Protein AF-A0A5K0XPJ8-F1 (afdb_monomer)

Foldseek 3Di:
DDDDD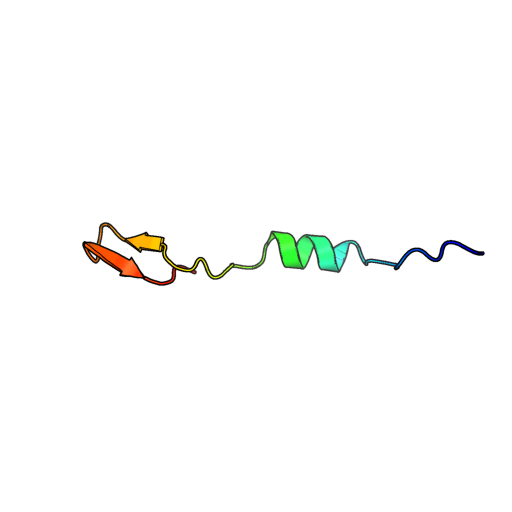DDDDPVNVVCVVPDDDWDFQDQDPVVNGGDIDD

Nearest PDB structures (foldseek):
  5ohk-assembly1_A  TM=8.909E-01  e=4.753E+00  Homo sapiens
  8d0a-assembly1_A  TM=4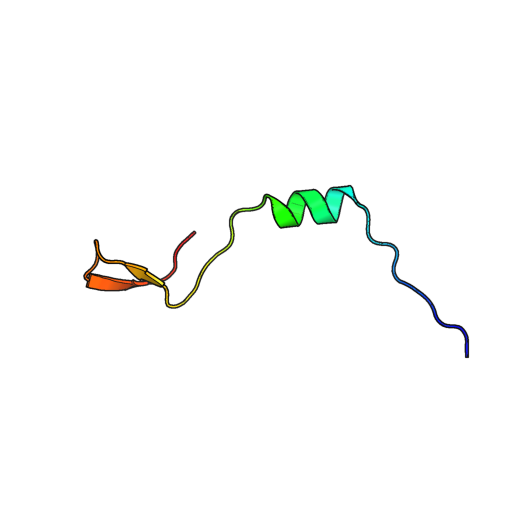.877E-01  e=4.753E+00  Homo sapiens

Radius of gyration: 17.64 Å; Cα contacts (8 Å, |Δi|>4): 26; chains: 1; bounding box: 49×14×34 Å

Solvent-accessible surface area (backbone atoms only — not comparable to full-atom values): 2629 Å² total; per-residue (Å²): 134,84,88,83,77,86,89,76,60,68,67,56,54,53,51,62,72,69,49,85,59,78,40,74,74,36,74,37,82,92,72,74,42,69,39,74,43,107

Sequence (38 aa):
EDIVRPRVPLEACLASFSAPEEVQDFYSSALNAKTTAI

Organism: NCBI:txid210225

Secondary structure (DSSP, 8-state):
---PPPP--HHHHHHHHHS---EEEEEETTTTEEEEE-

Structure (mmCIF, N/CA/C/O backbone):
data_AF-A0A5K0XPJ8-F1
#
_entry.id   AF-A0A5K0XPJ8-F1
#
loop_
_atom_site.group_PDB
_atom_site.id
_atom_site.type_symbol
_atom_site.label_atom_id
_a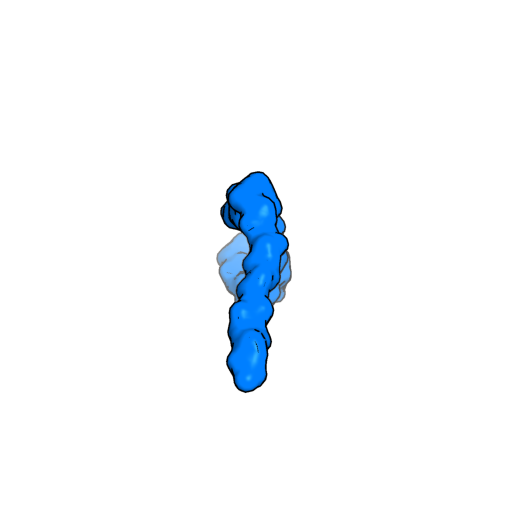tom_site.label_alt_id
_atom_site.label_comp_id
_atom_site.label_asym_id
_atom_site.label_entity_id
_atom_site.label_seq_id
_atom_site.pdbx_PDB_ins_code
_atom_site.Cartn_x
_atom_site.Cartn_y
_atom_site.Cartn_z
_atom_site.occupancy
_atom_site.B_iso_or_equiv
_atom_site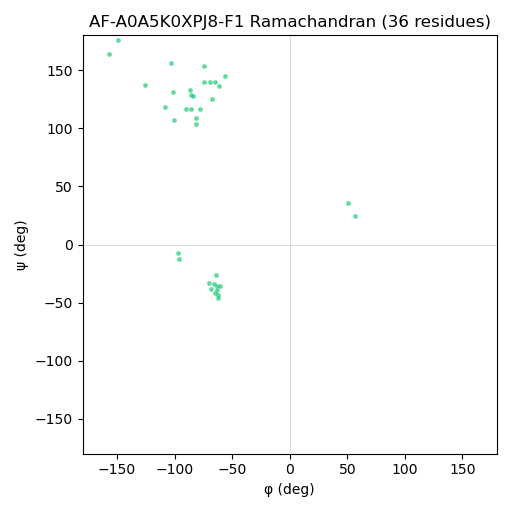.auth_seq_id
_atom_site.auth_comp_id
_atom_site.auth_asym_id
_atom_site.auth_atom_id
_atom_site.pdbx_PDB_model_num
ATOM 1 N N . GLU A 1 1 ? 33.620 0.485 -11.450 1.00 72.50 1 GLU A N 1
ATOM 2 C CA . GLU A 1 1 ? 32.319 -0.209 -11.422 1.00 72.50 1 GLU A CA 1
ATOM 3 C C . GLU A 1 1 ? 31.256 0.794 -11.825 1.00 72.50 1 GLU A C 1
ATOM 5 O O . GLU A 1 1 ? 31.258 1.895 -11.282 1.00 72.50 1 GLU A O 1
ATOM 10 N N . ASP A 1 2 ? 30.426 0.466 -12.812 1.00 81.75 2 ASP A N 1
ATOM 11 C CA . ASP A 1 2 ? 29.410 1.389 -13.323 1.00 81.75 2 ASP A CA 1
ATOM 12 C C . ASP A 1 2 ? 28.128 1.293 -12.491 1.00 81.75 2 ASP A C 1
ATOM 14 O O . ASP A 1 2 ? 27.583 0.210 -12.277 1.00 81.75 2 ASP A O 1
ATOM 18 N N . ILE A 1 3 ? 27.628 2.438 -12.022 1.00 84.75 3 ILE A N 1
ATOM 19 C CA . ILE A 1 3 ? 26.377 2.511 -11.2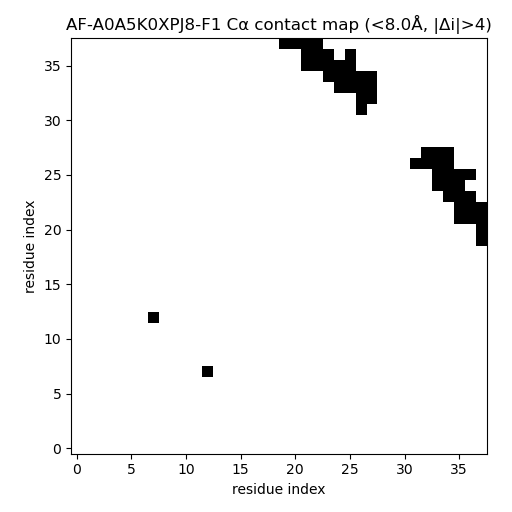61 1.00 84.75 3 ILE A CA 1
ATOM 20 C C . ILE A 1 3 ? 25.209 2.498 -12.248 1.00 84.75 3 ILE A C 1
ATOM 22 O O . ILE A 1 3 ? 24.893 3.511 -12.875 1.00 84.75 3 ILE A O 1
ATOM 26 N N . VAL A 1 4 ? 24.533 1.357 -12.363 1.00 90.12 4 VAL A N 1
ATOM 27 C CA . VAL A 1 4 ? 23.292 1.236 -13.138 1.00 90.12 4 VAL A CA 1
ATOM 28 C C . VAL A 1 4 ? 22.110 1.678 -12.276 1.00 90.12 4 VAL A C 1
ATOM 30 O O . VAL A 1 4 ? 21.927 1.193 -11.161 1.00 90.12 4 VAL A O 1
ATOM 33 N N . ARG A 1 5 ? 21.284 2.596 -12.796 1.00 90.25 5 ARG A N 1
ATOM 34 C CA . ARG A 1 5 ? 20.028 3.016 -12.154 1.00 90.25 5 ARG A CA 1
ATOM 35 C C . ARG A 1 5 ? 18.837 2.339 -12.838 1.00 90.25 5 ARG A C 1
ATOM 37 O O . ARG A 1 5 ? 18.756 2.400 -14.068 1.00 90.25 5 ARG A O 1
ATOM 44 N N . PRO A 1 6 ? 17.900 1.737 -12.086 1.00 92.38 6 PRO A N 1
ATOM 45 C CA . PRO A 1 6 ? 16.685 1.190 -12.670 1.00 92.38 6 PRO A CA 1
ATOM 46 C C . PRO A 1 6 ? 15.833 2.315 -13.264 1.00 92.38 6 PRO A C 1
ATOM 48 O O . PRO A 1 6 ? 15.709 3.397 -12.686 1.00 92.38 6 PRO A O 1
ATOM 51 N N . ARG A 1 7 ? 15.239 2.060 -14.431 1.00 93.75 7 ARG A N 1
ATOM 52 C CA . ARG A 1 7 ? 14.244 2.957 -15.023 1.00 93.75 7 ARG A CA 1
ATOM 53 C C . ARG A 1 7 ? 12.880 2.606 -14.446 1.00 93.75 7 ARG A C 1
ATOM 55 O O . ARG A 1 7 ? 12.396 1.502 -14.675 1.00 93.75 7 ARG A O 1
ATOM 62 N N . VAL A 1 8 ? 12.276 3.542 -13.722 1.00 94.94 8 VAL A N 1
ATOM 63 C CA . VAL A 1 8 ? 10.919 3.401 -13.184 1.00 94.94 8 VAL A CA 1
ATOM 64 C C . VAL A 1 8 ? 9.994 4.325 -13.978 1.00 94.94 8 VAL A C 1
ATOM 66 O O . VAL A 1 8 ? 10.241 5.533 -13.988 1.00 94.94 8 VAL A O 1
ATOM 69 N N . PRO A 1 9 ? 8.974 3.797 -14.681 1.00 97.00 9 PRO A N 1
ATOM 70 C CA . PRO A 1 9 ? 7.979 4.625 -15.356 1.00 97.00 9 PRO A CA 1
ATOM 71 C C . PRO A 1 9 ? 7.210 5.482 -14.351 1.00 97.00 9 PRO A C 1
ATOM 73 O O . PRO A 1 9 ? 6.787 4.987 -13.305 1.00 97.00 9 PRO A O 1
ATOM 76 N N . LEU A 1 10 ? 6.992 6.755 -14.677 1.00 96.19 10 LEU A N 1
ATOM 77 C CA . LEU A 1 10 ? 6.240 7.657 -13.805 1.00 96.19 10 LEU A CA 1
ATOM 78 C C . LEU A 1 10 ? 4.791 7.181 -13.632 1.00 96.19 10 LEU A C 1
ATOM 80 O O . LEU A 1 10 ? 4.243 7.287 -12.536 1.00 96.19 10 LEU A O 1
ATOM 84 N N . GLU A 1 11 ? 4.189 6.607 -14.680 1.00 97.50 11 GLU A N 1
ATOM 85 C CA . GLU A 1 11 ? 2.827 6.076 -14.605 1.00 97.50 11 GLU A CA 1
ATOM 86 C C . GLU A 1 11 ? 2.715 4.956 -13.566 1.00 97.50 11 GLU A C 1
ATOM 88 O O . GLU A 1 11 ? 1.714 4.881 -12.859 1.00 97.50 11 GLU A O 1
ATOM 93 N N . ALA A 1 12 ? 3.757 4.130 -13.415 1.00 96.88 12 ALA A N 1
ATOM 94 C CA . ALA A 1 12 ? 3.785 3.074 -12.407 1.00 96.88 12 ALA A CA 1
ATOM 95 C C . ALA A 1 12 ? 3.783 3.657 -10.985 1.00 96.88 12 ALA A C 1
ATOM 97 O O . ALA A 1 12 ? 3.039 3.183 -10.133 1.00 96.88 12 ALA A O 1
ATOM 98 N N . CYS A 1 13 ? 4.545 4.727 -10.738 1.00 96.69 13 CYS A N 1
ATOM 99 C CA . CYS A 1 13 ? 4.538 5.416 -9.445 1.00 96.69 13 CYS A CA 1
ATOM 100 C C . CYS A 1 13 ? 3.162 6.003 -9.109 1.00 96.69 13 CYS A C 1
ATOM 102 O O . CYS A 1 13 ? 2.700 5.873 -7.979 1.00 96.69 13 CYS A O 1
ATOM 104 N N . LEU A 1 14 ? 2.501 6.633 -10.084 1.00 97.56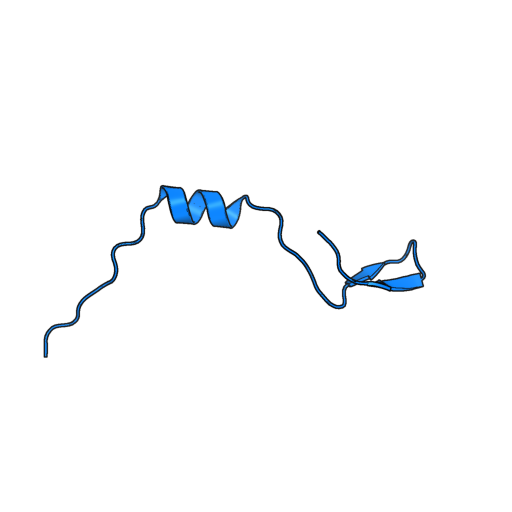 14 LEU A N 1
ATOM 105 C CA . LEU A 1 14 ? 1.171 7.217 -9.890 1.00 97.56 14 LEU A CA 1
ATOM 106 C C . LEU A 1 14 ? 0.096 6.143 -9.674 1.00 97.56 14 LEU A C 1
ATOM 108 O O . LEU A 1 14 ? -0.785 6.316 -8.830 1.00 97.56 14 LEU A O 1
ATOM 112 N N . ALA A 1 15 ? 0.188 5.023 -10.3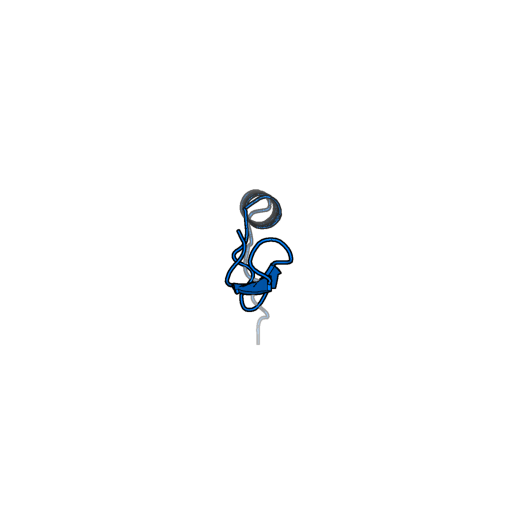95 1.00 97.69 15 ALA A N 1
ATOM 113 C CA . ALA A 1 15 ? -0.691 3.878 -10.194 1.00 97.69 15 ALA A CA 1
ATOM 114 C C . ALA A 1 15 ? -0.517 3.292 -8.786 1.00 97.69 15 ALA A C 1
ATOM 116 O O . ALA A 1 15 ? -1.503 3.093 -8.089 1.00 97.69 15 ALA A O 1
ATOM 117 N N . SER A 1 16 ? 0.725 3.095 -8.332 1.00 96.62 16 SER A N 1
ATOM 118 C CA . SER A 1 16 ? 1.005 2.622 -6.972 1.00 96.62 16 SER A CA 1
ATOM 119 C C . SER A 1 16 ? 0.543 3.602 -5.897 1.00 96.62 16 SER A C 1
ATOM 121 O O . SER A 1 16 ? 0.017 3.174 -4.882 1.00 96.62 16 SER A O 1
ATOM 123 N N . PHE A 1 17 ? 0.700 4.907 -6.118 1.00 96.25 17 PHE A N 1
ATOM 124 C CA . PHE A 1 17 ? 0.266 5.930 -5.166 1.00 96.25 17 PHE A CA 1
ATOM 125 C C . PHE A 1 17 ? -1.258 5.981 -4.979 1.00 96.25 17 PHE A C 1
ATOM 127 O O . PHE A 1 17 ? -1.734 6.302 -3.896 1.00 96.25 17 PHE A O 1
ATOM 134 N N . SER A 1 18 ? -2.023 5.713 -6.039 1.00 96.44 18 SER A N 1
ATOM 135 C CA . SER A 1 18 ? -3.490 5.806 -6.026 1.00 96.44 18 SER A CA 1
ATOM 136 C C . SER A 1 18 ? -4.200 4.472 -5.788 1.00 96.44 18 SER A C 1
ATOM 138 O O . SER A 1 18 ? -5.423 4.456 -5.641 1.00 96.44 18 SER A O 1
ATOM 140 N N . ALA A 1 19 ? -3.463 3.362 -5.764 1.00 97.12 19 ALA A N 1
ATOM 141 C CA . ALA A 1 19 ? -4.026 2.049 -5.501 1.00 97.12 19 ALA A CA 1
ATOM 142 C C . ALA A 1 19 ? -4.484 1.935 -4.032 1.00 97.12 19 ALA A C 1
ATOM 144 O O . ALA A 1 19 ? -3.774 2.406 -3.142 1.00 97.12 19 ALA A O 1
ATOM 145 N N . PRO A 1 20 ? -5.637 1.297 -3.758 1.00 96.44 20 PRO A N 1
ATOM 146 C CA . PRO A 1 20 ? -5.988 0.870 -2.406 1.00 96.44 20 PRO A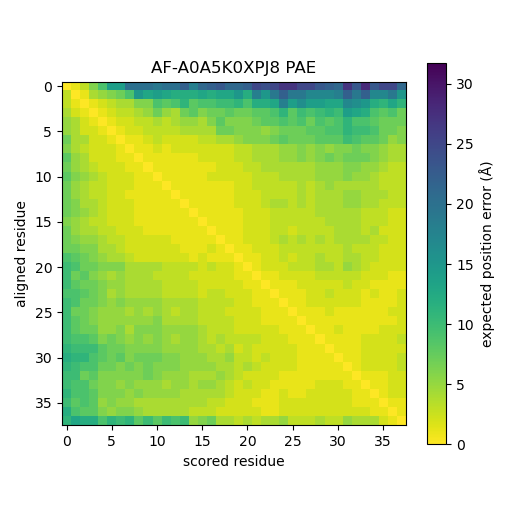 CA 1
ATOM 147 C C . PRO A 1 20 ? -4.902 -0.043 -1.827 1.00 96.44 20 PRO A C 1
ATOM 149 O O . PRO A 1 20 ? -4.307 -0.840 -2.559 1.00 96.44 20 PRO A O 1
ATOM 152 N N . GLU A 1 21 ? -4.665 0.055 -0.523 1.00 95.19 21 GLU A N 1
ATOM 153 C CA . GLU A 1 21 ? -3.621 -0.696 0.173 1.00 95.19 21 GLU A CA 1
ATOM 154 C C . GLU A 1 21 ? -4.218 -1.477 1.343 1.00 95.19 21 GLU A C 1
ATOM 156 O O . GLU A 1 21 ? -5.030 -0.961 2.109 1.00 95.19 21 GLU A O 1
ATOM 161 N N . GLU A 1 22 ? -3.785 -2.727 1.502 1.00 96.25 22 GLU A N 1
ATOM 162 C CA . GLU A 1 22 ? -4.181 -3.542 2.643 1.00 96.25 22 GLU A CA 1
ATOM 163 C C . GLU A 1 22 ? -3.392 -3.141 3.897 1.00 96.25 22 GLU A C 1
ATOM 165 O O . GLU A 1 22 ? -2.178 -3.333 3.980 1.00 96.25 22 GLU A O 1
ATOM 170 N N . VAL A 1 23 ? -4.091 -2.644 4.916 1.00 9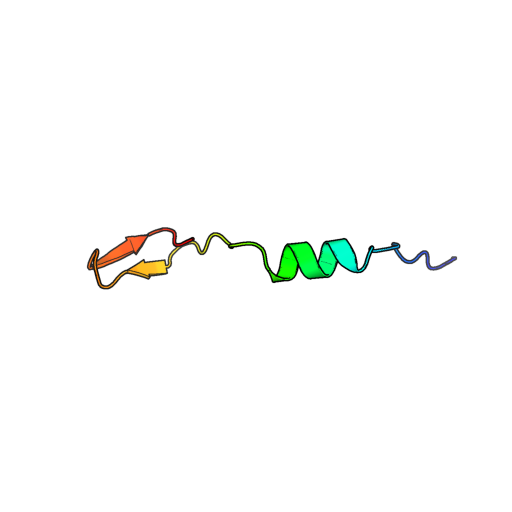6.69 23 VAL A N 1
ATOM 171 C CA . VAL A 1 23 ? -3.504 -2.295 6.212 1.00 96.69 23 VAL A CA 1
ATOM 172 C C . VAL A 1 23 ? -3.788 -3.406 7.214 1.00 96.69 23 VAL A C 1
ATOM 174 O O . VAL A 1 23 ? -4.911 -3.579 7.692 1.00 96.69 23 VAL A O 1
ATOM 177 N N . GLN A 1 24 ? -2.748 -4.165 7.544 1.00 97.19 24 GLN A N 1
ATOM 178 C CA . GLN A 1 24 ? -2.804 -5.238 8.536 1.00 97.19 24 GLN A CA 1
ATOM 179 C C . GLN A 1 24 ? -2.848 -4.671 9.964 1.00 97.19 24 GLN A C 1
ATOM 181 O O . GLN A 1 24 ? -2.366 -3.569 10.226 1.00 97.19 24 GLN A O 1
ATOM 186 N N . ASP A 1 25 ? -3.428 -5.435 10.895 1.00 96.12 25 ASP A N 1
ATOM 187 C CA . ASP A 1 25 ? -3.553 -5.077 12.318 1.00 96.12 25 ASP A CA 1
ATOM 188 C C . ASP A 1 25 ? -4.280 -3.745 12.609 1.00 96.12 25 ASP A C 1
ATOM 190 O O . ASP A 1 25 ? -4.124 -3.154 13.684 1.00 96.12 25 ASP A O 1
ATOM 194 N N . PHE A 1 26 ? -5.137 -3.290 11.692 1.00 97.06 26 PHE A N 1
ATOM 195 C CA . PHE A 1 26 ? -5.976 -2.110 11.867 1.00 97.06 26 PHE A CA 1
ATOM 196 C C . PHE A 1 26 ? -7.036 -2.335 12.955 1.00 97.06 26 PHE A C 1
ATOM 198 O O . PHE A 1 26 ? -7.835 -3.271 12.893 1.00 97.06 26 PHE A O 1
ATOM 205 N N . TYR A 1 27 ? -7.088 -1.456 13.959 1.00 97.19 27 TYR A N 1
ATOM 206 C CA . TYR A 1 27 ? -8.127 -1.517 14.988 1.00 97.19 27 TYR A CA 1
ATOM 207 C C . TYR A 1 27 ? -9.422 -0.864 14.494 1.00 97.19 27 TYR A C 1
ATOM 209 O O . TYR A 1 27 ? -9.512 0.359 14.392 1.00 97.19 27 TYR A O 1
ATOM 217 N N . SER A 1 28 ? -10.448 -1.676 14.233 1.00 97.12 28 SER A N 1
ATOM 218 C CA . SER A 1 28 ? -11.760 -1.189 13.808 1.00 97.12 28 SER A CA 1
ATOM 219 C C . SER A 1 28 ? -12.657 -0.941 15.017 1.00 97.12 28 SER A C 1
ATOM 221 O O . SER A 1 28 ? -13.029 -1.878 15.723 1.00 97.12 28 SER A O 1
ATOM 223 N N . SER A 1 29 ? -13.066 0.312 15.237 1.00 97.19 29 SER A N 1
ATOM 224 C CA . SER A 1 29 ? -14.030 0.662 16.293 1.00 97.19 29 SER A CA 1
ATOM 225 C C . SER A 1 29 ? -15.412 0.043 16.060 1.00 97.19 29 SER A C 1
ATOM 227 O O . SER A 1 29 ? -16.119 -0.235 17.024 1.00 97.19 29 SER A O 1
ATOM 229 N N . ALA A 1 30 ? -15.773 -0.237 14.803 1.00 97.19 30 ALA A N 1
ATOM 230 C CA . ALA A 1 30 ? -17.018 -0.918 14.453 1.00 97.19 30 ALA A CA 1
ATOM 231 C C . ALA A 1 30 ? -17.011 -2.403 14.855 1.00 97.19 30 ALA A C 1
ATOM 233 O O . ALA A 1 30 ? -18.050 -2.942 15.224 1.00 97.19 30 ALA A O 1
ATOM 234 N N . LEU A 1 31 ? -15.845 -3.056 14.802 1.00 95.75 31 LEU A N 1
ATOM 235 C CA . LEU A 1 31 ? -15.679 -4.464 15.190 1.00 95.75 31 LEU A CA 1
ATOM 236 C C . LEU A 1 31 ? -15.171 -4.631 16.629 1.00 95.75 31 LEU A C 1
ATOM 238 O O . LEU A 1 31 ? -15.189 -5.737 17.161 1.00 95.75 31 LEU A O 1
ATOM 242 N N . ASN A 1 32 ? -14.709 -3.541 17.246 1.00 96.25 32 ASN A N 1
ATOM 243 C CA . ASN A 1 32 ? -14.042 -3.511 18.545 1.00 96.25 32 ASN A CA 1
ATOM 244 C C . ASN A 1 32 ? -12.886 -4.527 18.654 1.00 96.25 32 ASN A C 1
ATOM 246 O O . ASN A 1 32 ? -12.675 -5.154 19.692 1.00 96.25 32 ASN A O 1
ATOM 250 N N . ALA A 1 33 ? -12.170 -4.719 17.545 1.00 97.12 33 ALA A N 1
ATOM 251 C CA . ALA A 1 33 ? -11.106 -5.701 17.390 1.00 97.12 33 ALA A CA 1
ATOM 252 C C . ALA A 1 33 ? -10.149 -5.293 16.257 1.00 97.12 33 ALA A C 1
ATOM 254 O O . ALA A 1 33 ? -10.475 -4.451 15.413 1.00 97.12 33 ALA A O 1
ATOM 255 N N . LYS A 1 34 ? -8.962 -5.912 16.233 1.00 97.19 34 LYS A N 1
ATOM 256 C CA . LYS A 1 34 ? -8.020 -5.789 15.114 1.00 97.19 34 LYS A CA 1
ATOM 257 C C . LYS A 1 34 ? -8.498 -6.604 13.914 1.00 97.19 34 LYS A C 1
ATOM 259 O O . LYS A 1 34 ? -8.973 -7.725 14.075 1.00 97.19 34 LYS A O 1
ATOM 264 N N . THR A 1 35 ? -8.343 -6.038 12.729 1.00 96.69 35 THR A N 1
ATOM 265 C CA . THR A 1 35 ? -8.679 -6.640 11.437 1.00 96.69 35 THR A CA 1
ATOM 266 C C . THR A 1 35 ? -7.733 -6.106 10.359 1.00 96.69 35 THR A C 1
ATOM 268 O O . THR A 1 35 ? -6.927 -5.217 10.619 1.00 96.69 35 THR A O 1
ATOM 271 N N . THR A 1 36 ? -7.844 -6.620 9.140 1.00 96.69 36 THR A N 1
ATOM 272 C CA . THR A 1 36 ? -7.249 -5.997 7.952 1.00 96.69 36 THR A CA 1
ATOM 273 C C . THR A 1 36 ? -8.219 -4.962 7.378 1.00 96.69 36 THR A C 1
ATOM 275 O O . THR A 1 36 ? -9.413 -5.252 7.255 1.00 96.69 36 THR A O 1
ATOM 278 N N . ALA A 1 37 ? -7.723 -3.765 7.065 1.00 95.38 37 ALA A N 1
ATOM 279 C CA . ALA A 1 37 ? -8.443 -2.726 6.327 1.00 95.38 37 ALA A CA 1
ATOM 280 C C . ALA A 1 37 ? -7.959 -2.658 4.870 1.00 95.38 37 ALA A C 1
ATOM 282 O O . ALA A 1 37 ? -6.842 -3.079 4.585 1.00 95.38 37 ALA A O 1
ATOM 283 N N . ILE A 1 38 ? -8.810 -2.150 3.976 1.00 91.25 38 ILE A N 1
ATOM 284 C CA . ILE A 1 38 ? -8.553 -1.931 2.542 1.00 91.25 38 ILE A CA 1
ATOM 285 C C . ILE A 1 38 ? -9.036 -0.525 2.187 1.00 91.25 38 ILE A C 1
ATOM 287 O O . ILE A 1 38 ? -10.081 -0.131 2.763 1.00 91.25 38 ILE A O 1
#

pLDDT: mean 94.64, std 4.99, range [72.5, 97.69]

Mean predicted aligned error: 4.44 Å